Protein AF-A0A5C5AVV9-F1 (afdb_monomer_lite)

Sequence (156 aa):
MKKKYINQIHTDVSFKPKDIIGLMTDYFKMKTKLRPIKNLPIVLSDKNNESLESVTWFGHSASLLKMECGQYDPRWSAIHMLPEETVQAHMDVKGELLLPIHWGAFTLALHEWSDPIERVTKEAKRLEVKITTPQIGESITLKSTDYPSSAWWREI

Foldseek 3Di:
DPPDDDQPDDFQQDDDPVVVVVVVVLCVVCVVQLADPDDFDADADDPVPPPFDKWAAQQPDDDDPAAEQDLDDSNVCVPHPHLLSSLVVCVVVVHQEYEYHNAHPDRNHSDGRCVRVVVNVVNCVVVVNHYADDGHGDMDGPPDPDGHDDPVVVVD

Radius of gyration: 16.67 Å; chains: 1; bounding box: 33×46×53 Å

Structure (mmCIF, N/CA/C/O backbone):
data_AF-A0A5C5AVV9-F1
#
_entry.id   AF-A0A5C5AVV9-F1
#
loop_
_atom_site.group_PDB
_atom_site.id
_atom_site.type_symbol
_atom_site.label_atom_id
_atom_site.label_alt_id
_atom_site.label_comp_id
_atom_site.label_asym_id
_atom_site.label_entity_id
_atom_site.label_seq_id
_atom_site.pdbx_PDB_ins_code
_atom_site.Cartn_x
_atom_site.Cartn_y
_atom_site.Cartn_z
_atom_site.occupancy
_atom_site.B_iso_or_equiv
_atom_site.auth_seq_id
_atom_site.auth_comp_id
_atom_site.auth_asym_id
_atom_site.auth_atom_id
_atom_site.pdbx_PDB_model_num
ATOM 1 N N . MET A 1 1 ? -8.652 -30.592 1.077 1.00 36.03 1 MET A N 1
ATOM 2 C CA . MET A 1 1 ? -7.995 -29.899 -0.057 1.00 36.03 1 MET A CA 1
ATOM 3 C C . MET A 1 1 ? -7.558 -28.515 0.398 1.00 36.03 1 MET A C 1
ATOM 5 O O . MET A 1 1 ? -8.410 -27.762 0.853 1.00 36.03 1 MET A O 1
ATOM 9 N N . LYS A 1 2 ? -6.262 -28.176 0.324 1.00 37.00 2 LYS A N 1
ATOM 10 C CA . LYS A 1 2 ? -5.801 -26.795 0.547 1.00 37.00 2 LYS A CA 1
ATOM 11 C C . LYS A 1 2 ? -6.282 -25.957 -0.640 1.00 37.00 2 LYS A C 1
ATOM 13 O O . LYS A 1 2 ? -5.816 -26.175 -1.754 1.00 37.00 2 LYS A O 1
ATOM 18 N N . LYS A 1 3 ? -7.254 -25.065 -0.429 1.00 45.81 3 LYS A N 1
ATOM 19 C CA . LYS A 1 3 ? -7.644 -24.084 -1.448 1.00 45.81 3 LYS A CA 1
ATOM 20 C C . LYS A 1 3 ? -6.457 -23.133 -1.622 1.00 45.81 3 LYS A C 1
ATOM 22 O O . LYS A 1 3 ? -6.142 -22.381 -0.706 1.00 45.81 3 LYS A O 1
ATOM 27 N N . LYS A 1 4 ? -5.743 -23.243 -2.743 1.00 54.25 4 LYS A N 1
ATOM 28 C CA . LYS A 1 4 ? -4.730 -22.261 -3.141 1.00 54.25 4 LYS A CA 1
ATOM 29 C C . LYS A 1 4 ? -5.484 -20.986 -3.526 1.00 54.25 4 LYS A C 1
ATOM 31 O O . LYS A 1 4 ? -6.463 -21.084 -4.261 1.00 54.25 4 LYS A O 1
ATOM 36 N N . TYR A 1 5 ? -5.070 -19.834 -3.003 1.00 64.44 5 TYR A N 1
ATOM 37 C CA . TYR A 1 5 ? -5.578 -18.547 -3.477 1.00 64.44 5 TYR A CA 1
ATOM 38 C C . TYR A 1 5 ? -5.293 -18.426 -4.982 1.00 64.44 5 TYR A C 1
ATOM 40 O O . TYR A 1 5 ? -4.197 -18.774 -5.432 1.00 64.44 5 TYR A O 1
ATOM 48 N N . ILE A 1 6 ? -6.292 -17.998 -5.751 1.00 69.00 6 ILE A N 1
ATOM 49 C CA . ILE A 1 6 ? -6.180 -17.751 -7.189 1.00 69.00 6 ILE A CA 1
ATOM 50 C C . ILE A 1 6 ? -6.521 -16.286 -7.393 1.00 69.00 6 ILE A C 1
ATOM 52 O O . ILE A 1 6 ? -7.585 -15.842 -6.970 1.00 69.00 6 ILE A O 1
ATOM 56 N N . ASN A 1 7 ? -5.614 -15.561 -8.038 1.00 69.31 7 ASN A N 1
ATOM 57 C CA . ASN A 1 7 ? -5.838 -14.171 -8.376 1.00 69.31 7 ASN A CA 1
ATOM 58 C C . ASN A 1 7 ? -7.010 -14.044 -9.351 1.00 69.31 7 ASN A C 1
ATOM 60 O O . ASN A 1 7 ? -7.010 -14.697 -10.396 1.00 69.31 7 ASN A O 1
ATOM 64 N N . GLN A 1 8 ? -8.010 -13.240 -8.999 1.00 76.38 8 GLN A N 1
ATOM 65 C CA . GLN A 1 8 ? -9.190 -13.046 -9.844 1.00 76.38 8 GLN A CA 1
ATOM 66 C C . GLN A 1 8 ? -8.965 -11.994 -10.933 1.00 76.38 8 GLN A C 1
ATOM 68 O O . GLN A 1 8 ? -9.715 -11.951 -11.908 1.00 76.38 8 GLN A O 1
ATOM 73 N N . ILE A 1 9 ? -7.930 -11.164 -10.793 1.00 78.38 9 ILE A N 1
ATOM 74 C CA . ILE A 1 9 ? -7.546 -10.195 -11.813 1.00 78.38 9 ILE A CA 1
ATOM 75 C C . ILE A 1 9 ? -6.641 -10.903 -12.820 1.00 78.38 9 ILE A C 1
ATOM 77 O O . ILE A 1 9 ? -5.675 -11.577 -12.462 1.00 78.38 9 ILE A O 1
ATOM 81 N N . HIS A 1 10 ? -6.989 -10.788 -14.101 1.00 78.81 10 HIS A N 1
ATOM 82 C CA . HIS A 1 10 ? -6.165 -11.342 -15.163 1.00 78.81 10 HIS A CA 1
ATOM 83 C C . HIS A 1 10 ? -4.878 -10.530 -15.312 1.00 78.81 10 HIS A C 1
ATOM 85 O O . HIS A 1 10 ? -4.931 -9.349 -15.655 1.00 78.81 10 HIS A O 1
ATOM 91 N N . THR A 1 11 ? -3.743 -11.206 -15.147 1.00 74.00 11 THR A N 1
ATOM 92 C CA . THR A 1 11 ? -2.416 -10.623 -15.339 1.00 74.00 11 THR A CA 1
ATOM 93 C C . THR A 1 11 ? -1.595 -11.518 -16.261 1.00 74.00 11 THR A C 1
ATOM 95 O O . THR A 1 11 ? -1.440 -12.716 -16.015 1.00 74.00 11 THR A O 1
ATOM 98 N N . ASP A 1 12 ? -1.096 -10.948 -17.360 1.00 75.06 12 ASP A N 1
ATOM 99 C CA . ASP A 1 12 ? -0.224 -11.657 -18.301 1.00 75.06 12 ASP A CA 1
ATOM 100 C C . ASP A 1 12 ? 1.168 -11.836 -17.675 1.00 75.06 12 ASP A C 1
ATOM 102 O O . ASP A 1 12 ? 1.892 -10.868 -17.453 1.00 75.06 12 ASP A O 1
ATOM 106 N N . VAL A 1 13 ? 1.520 -13.091 -17.389 1.00 69.69 13 VAL A N 1
ATOM 107 C CA . VAL A 1 13 ? 2.793 -13.519 -16.779 1.00 69.69 13 VAL A CA 1
ATOM 108 C C . VAL A 1 13 ? 3.849 -13.927 -17.819 1.00 69.69 13 VAL A C 1
ATOM 110 O O . VAL A 1 13 ? 4.880 -14.502 -17.464 1.00 69.69 13 VAL A O 1
ATOM 113 N N . SER A 1 14 ? 3.604 -13.727 -19.119 1.00 75.38 14 SER A N 1
ATOM 114 C CA . SER A 1 14 ? 4.522 -14.203 -20.160 1.00 75.38 14 SER A CA 1
ATOM 115 C C . SER A 1 14 ? 5.795 -13.350 -20.254 1.00 75.38 14 SER A C 1
ATOM 117 O O . SER A 1 14 ? 5.743 -12.145 -20.477 1.00 75.38 14 SER A O 1
ATOM 119 N N . PHE A 1 15 ? 6.964 -13.993 -20.132 1.00 73.75 15 PHE A N 1
ATOM 120 C CA . PHE A 1 15 ? 8.272 -13.343 -20.267 1.00 73.75 15 PHE A CA 1
ATOM 121 C C . PHE A 1 15 ? 8.908 -13.673 -21.620 1.00 73.75 15 PHE A C 1
ATOM 123 O O . PHE A 1 15 ? 9.080 -14.844 -21.971 1.00 73.75 15 PHE A O 1
ATOM 130 N N . LYS A 1 16 ? 9.267 -12.650 -22.398 1.00 80.75 16 LYS A N 1
ATOM 131 C CA . LYS A 1 16 ? 9.854 -12.777 -23.739 1.00 80.75 16 LYS A CA 1
ATOM 132 C C . LYS A 1 16 ? 11.263 -12.167 -23.766 1.00 80.75 16 LYS A C 1
ATOM 134 O O . LYS A 1 16 ? 11.521 -11.175 -23.094 1.00 80.75 16 LYS A O 1
ATOM 139 N N . PRO A 1 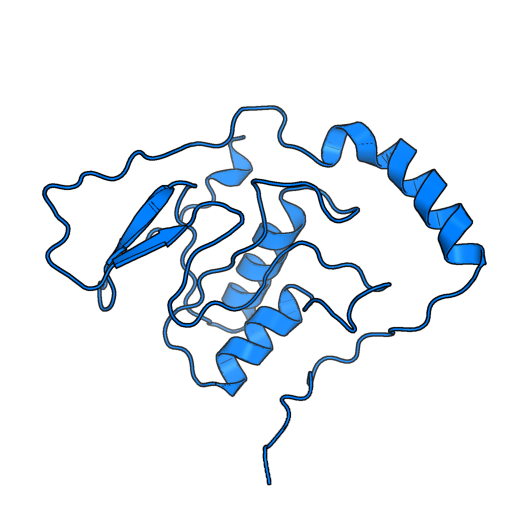17 ? 12.185 -12.661 -24.614 1.00 78.38 17 PRO A N 1
ATOM 140 C CA . PRO A 1 17 ? 13.547 -12.114 -24.709 1.00 78.38 17 PRO A CA 1
ATOM 141 C C . PRO A 1 17 ? 13.616 -10.612 -25.030 1.00 78.38 17 PRO A C 1
ATOM 143 O O . PRO A 1 17 ? 14.507 -9.913 -24.555 1.00 78.38 17 PRO A O 1
ATOM 146 N N . LYS A 1 18 ? 12.648 -10.087 -25.795 1.00 76.81 18 LYS A N 1
ATOM 147 C CA . LYS A 1 18 ? 12.518 -8.646 -26.077 1.00 76.81 18 LYS A CA 1
ATOM 148 C C . LYS A 1 18 ? 12.299 -7.802 -24.812 1.00 76.81 18 LYS A C 1
ATOM 150 O O . LYS A 1 18 ? 12.671 -6.631 -24.793 1.00 76.81 18 LYS A O 1
ATOM 155 N N . ASP A 1 19 ? 11.752 -8.399 -23.756 1.00 77.12 19 ASP A N 1
ATOM 156 C CA . ASP A 1 19 ? 11.475 -7.717 -22.495 1.00 77.12 19 ASP A CA 1
ATOM 157 C C . ASP A 1 19 ? 12.778 -7.431 -21.730 1.00 77.12 19 ASP A C 1
ATOM 159 O O . ASP A 1 19 ? 12.829 -6.465 -20.978 1.00 77.12 19 ASP A O 1
ATOM 163 N N . ILE A 1 20 ? 13.865 -8.176 -21.993 1.00 79.75 20 ILE A N 1
ATOM 164 C CA . ILE A 1 20 ? 15.214 -7.911 -21.450 1.00 79.75 20 ILE A CA 1
ATOM 165 C C . ILE A 1 20 ? 15.783 -6.595 -22.001 1.00 79.75 20 ILE A C 1
ATOM 167 O O . ILE A 1 20 ? 16.355 -5.791 -21.265 1.00 79.75 20 ILE A O 1
ATOM 171 N N . ILE A 1 21 ? 15.609 -6.349 -23.300 1.00 80.25 21 ILE A N 1
ATOM 172 C CA . ILE A 1 21 ? 16.059 -5.107 -23.947 1.00 80.25 21 ILE A CA 1
ATOM 173 C C . ILE A 1 21 ? 15.201 -3.925 -23.471 1.00 80.25 21 ILE A C 1
ATOM 175 O O . ILE A 1 21 ? 15.722 -2.836 -23.210 1.00 80.25 21 ILE A O 1
ATOM 179 N N . GLY A 1 22 ? 13.894 -4.155 -23.296 1.00 79.62 22 GLY A N 1
ATOM 180 C CA . GLY A 1 22 ? 12.981 -3.196 -22.673 1.00 79.62 22 GLY A CA 1
ATOM 181 C C . GLY A 1 22 ? 13.417 -2.824 -21.253 1.00 79.62 22 GLY A C 1
ATOM 182 O O . GLY A 1 22 ? 13.619 -1.648 -20.976 1.00 79.62 22 GLY A O 1
ATOM 183 N N . LEU A 1 23 ? 13.690 -3.821 -20.400 1.00 79.94 23 LEU A N 1
ATOM 184 C CA . LEU A 1 23 ? 14.161 -3.655 -19.016 1.00 79.94 23 LEU A CA 1
ATOM 185 C C . LEU A 1 23 ? 15.379 -2.731 -18.907 1.00 79.94 23 LEU A C 1
ATOM 187 O O . LEU A 1 23 ? 15.389 -1.806 -18.096 1.00 79.94 23 LEU A O 1
ATOM 191 N N . MET A 1 24 ? 16.398 -2.970 -19.736 1.00 81.69 24 MET A N 1
ATOM 192 C CA . MET A 1 24 ? 17.606 -2.139 -19.767 1.00 81.69 24 MET A CA 1
ATOM 193 C C . MET A 1 24 ? 17.269 -0.687 -20.115 1.00 81.69 24 MET A C 1
ATOM 195 O O . MET A 1 24 ? 17.745 0.244 -19.468 1.00 81.69 24 MET A O 1
ATOM 199 N N . THR A 1 25 ? 16.419 -0.495 -21.122 1.00 82.19 25 THR A N 1
ATOM 200 C CA . THR A 1 25 ? 16.005 0.833 -21.585 1.00 82.19 25 THR A CA 1
ATOM 201 C C . THR A 1 25 ? 15.203 1.577 -20.513 1.00 82.19 25 THR A C 1
ATOM 203 O O . THR A 1 25 ? 15.452 2.758 -20.260 1.00 82.19 25 THR A O 1
ATOM 206 N N . ASP A 1 26 ? 14.268 0.891 -19.857 1.00 81.44 26 ASP A N 1
ATOM 207 C CA . ASP A 1 26 ? 13.413 1.458 -18.812 1.00 81.44 26 ASP A CA 1
ATOM 208 C C . ASP A 1 26 ? 14.221 1.824 -17.565 1.00 81.44 26 ASP A C 1
ATOM 210 O O . ASP A 1 26 ? 14.033 2.905 -17.009 1.00 81.44 26 ASP A O 1
ATOM 214 N N . TYR A 1 27 ? 15.202 1.000 -17.183 1.00 82.44 27 TYR A N 1
ATOM 215 C CA . TYR A 1 27 ? 16.111 1.308 -16.078 1.00 82.44 27 TYR A CA 1
ATOM 216 C C . TYR A 1 27 ? 16.815 2.661 -16.264 1.00 82.44 27 TYR A C 1
ATOM 218 O O . TYR A 1 27 ? 16.812 3.492 -15.353 1.00 82.44 27 TYR A O 1
ATOM 226 N N . PHE A 1 28 ? 17.374 2.929 -17.450 1.00 84.31 28 PHE A N 1
ATOM 227 C CA . PHE A 1 28 ? 18.040 4.209 -17.713 1.00 84.31 28 PHE A CA 1
ATOM 228 C C . PHE A 1 28 ? 17.071 5.395 -17.705 1.00 84.31 28 PHE A C 1
ATOM 230 O O . PHE A 1 28 ? 17.444 6.473 -17.241 1.00 84.31 28 PHE A O 1
ATOM 237 N N . LYS A 1 29 ? 15.826 5.202 -18.157 1.00 84.06 29 LYS A N 1
ATOM 238 C CA . LYS A 1 29 ? 14.780 6.237 -18.110 1.00 84.06 29 LYS A CA 1
ATOM 239 C C . LYS A 1 29 ? 14.295 6.525 -16.690 1.00 84.06 29 LYS A C 1
ATOM 241 O O . LYS A 1 29 ? 13.949 7.663 -16.386 1.00 84.06 29 LYS A O 1
ATOM 246 N N . MET A 1 30 ? 14.251 5.508 -15.833 1.00 81.00 30 MET A N 1
ATOM 247 C CA . MET A 1 30 ? 13.628 5.586 -14.510 1.00 81.00 30 MET A CA 1
ATOM 248 C C . MET A 1 30 ? 14.613 5.814 -13.371 1.00 81.00 30 MET A C 1
ATOM 250 O O . MET A 1 30 ? 14.178 6.094 -12.261 1.00 81.00 30 MET A O 1
ATOM 254 N N . LYS A 1 31 ? 15.926 5.733 -13.611 1.00 79.88 31 LYS A N 1
ATOM 255 C CA . LYS A 1 31 ? 16.967 5.757 -12.570 1.00 79.88 31 LYS A CA 1
ATOM 256 C C . LYS A 1 31 ? 16.778 6.836 -11.491 1.00 79.88 31 LYS A C 1
ATOM 258 O O . LYS A 1 31 ? 17.042 6.569 -10.323 1.00 79.88 31 LYS A O 1
ATOM 263 N N . THR A 1 32 ? 16.329 8.034 -11.861 1.00 78.69 32 THR A N 1
ATOM 264 C CA . THR A 1 32 ? 16.121 9.169 -10.938 1.00 78.69 32 THR A CA 1
ATOM 265 C C . THR A 1 32 ? 14.801 9.126 -10.168 1.00 78.69 32 THR A C 1
ATOM 267 O O . THR A 1 32 ? 14.619 9.890 -9.230 1.00 78.69 32 THR A O 1
ATOM 270 N N . LYS A 1 33 ? 13.890 8.244 -10.565 1.00 83.81 33 LYS A N 1
ATOM 271 C CA . LYS A 1 33 ? 12.500 8.163 -10.115 1.00 83.81 33 LYS A CA 1
ATOM 272 C C . LYS A 1 33 ? 12.186 6.920 -9.273 1.00 83.81 33 LYS A C 1
ATOM 274 O O . LYS A 1 33 ? 11.161 6.817 -8.604 1.00 83.81 33 LYS A O 1
ATOM 279 N N . LEU A 1 34 ? 13.128 5.981 -9.261 1.00 83.00 34 LEU A N 1
ATOM 280 C CA . LEU A 1 34 ? 13.103 4.755 -8.465 1.00 83.00 34 LEU A CA 1
ATOM 281 C C . LEU A 1 34 ? 13.178 4.992 -6.946 1.00 83.00 34 LEU A C 1
ATOM 283 O O . LEU A 1 34 ? 12.987 4.052 -6.172 1.00 83.00 34 LEU A O 1
ATOM 287 N N . ARG A 1 35 ? 13.518 6.214 -6.517 1.00 83.06 35 ARG A N 1
ATOM 288 C CA . ARG A 1 35 ? 13.681 6.616 -5.116 1.00 83.06 35 ARG A CA 1
ATOM 289 C C . ARG A 1 35 ? 13.142 8.033 -4.905 1.00 83.06 35 ARG A C 1
ATOM 291 O O . ARG A 1 35 ? 13.194 8.827 -5.845 1.00 83.06 35 ARG A O 1
ATOM 298 N N . PRO A 1 36 ? 12.662 8.359 -3.697 1.00 81.31 36 PRO A N 1
ATOM 299 C CA . PRO A 1 36 ? 12.253 9.717 -3.361 1.00 81.31 36 PRO A CA 1
ATOM 300 C C . PRO A 1 36 ? 13.433 10.698 -3.417 1.00 81.31 36 PRO A C 1
ATOM 302 O O . PRO A 1 36 ? 14.578 10.324 -3.157 1.00 81.31 36 PRO A O 1
ATOM 305 N N . ILE A 1 37 ? 13.142 11.960 -3.753 1.00 83.25 37 ILE A N 1
ATOM 306 C CA . ILE A 1 37 ? 14.139 13.045 -3.786 1.00 83.25 37 ILE A CA 1
ATOM 307 C C . ILE A 1 37 ? 14.464 13.511 -2.360 1.00 83.25 37 ILE A C 1
ATOM 309 O O . ILE A 1 37 ? 15.621 13.792 -2.048 1.00 83.25 37 ILE A O 1
ATOM 313 N N . LYS A 1 38 ? 13.449 13.581 -1.491 1.00 82.88 38 LYS A N 1
ATOM 314 C CA . LYS A 1 38 ? 13.603 13.858 -0.058 1.00 82.88 38 LYS A CA 1
ATOM 315 C C . LYS A 1 38 ? 13.645 12.561 0.752 1.00 82.88 38 LYS A C 1
ATOM 317 O O . LYS A 1 38 ? 13.233 11.501 0.291 1.00 82.88 38 LYS A O 1
ATOM 322 N N . ASN A 1 39 ? 14.140 12.648 1.984 1.00 81.12 39 ASN A N 1
ATOM 323 C CA . ASN A 1 39 ? 14.135 11.509 2.898 1.00 81.12 39 ASN A CA 1
ATOM 324 C C . ASN A 1 39 ? 12.704 11.120 3.273 1.00 81.12 39 ASN A C 1
ATOM 326 O O . ASN A 1 39 ? 11.872 11.989 3.530 1.00 81.12 39 ASN A O 1
ATOM 330 N N . LEU A 1 40 ? 12.450 9.814 3.356 1.00 80.50 40 LEU A N 1
ATOM 331 C CA . LEU A 1 40 ? 11.189 9.294 3.875 1.00 80.50 40 LEU A CA 1
ATOM 332 C C . LEU A 1 40 ? 11.050 9.675 5.356 1.00 80.50 40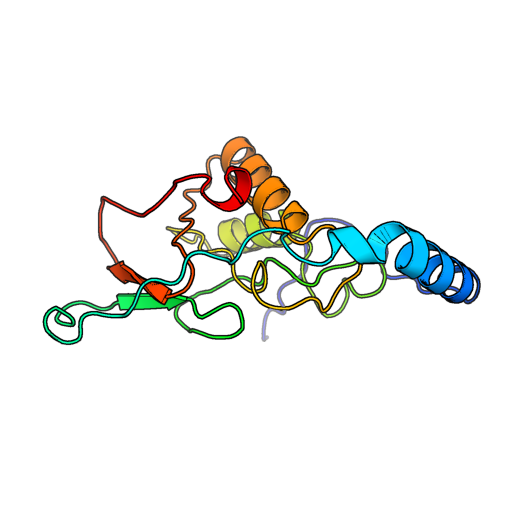 LEU A C 1
ATOM 334 O O . LEU A 1 40 ? 12.044 9.619 6.087 1.00 80.50 40 LEU A O 1
ATOM 338 N N . PRO A 1 41 ? 9.846 10.044 5.813 1.00 79.12 41 PRO A N 1
ATOM 339 C CA . PRO A 1 41 ? 9.628 10.357 7.209 1.00 79.12 41 PRO A CA 1
ATOM 340 C C . PRO A 1 41 ? 9.684 9.054 8.015 1.00 79.12 41 PRO A C 1
ATOM 342 O O . PRO A 1 41 ? 9.016 8.073 7.676 1.00 79.12 41 PRO A O 1
ATOM 345 N N . ILE A 1 42 ? 10.532 9.038 9.046 1.00 74.94 42 ILE A N 1
ATOM 346 C CA . ILE A 1 42 ? 10.716 7.896 9.943 1.00 74.94 42 ILE A CA 1
ATOM 347 C C . ILE A 1 42 ? 10.222 8.294 11.330 1.00 74.94 42 ILE A C 1
ATOM 349 O O . ILE A 1 42 ? 10.763 9.218 11.940 1.00 74.94 42 ILE A O 1
ATOM 353 N N . VAL A 1 43 ? 9.226 7.575 11.835 1.00 75.00 43 VAL A N 1
ATOM 354 C CA . VAL A 1 43 ? 8.729 7.704 13.205 1.00 75.00 43 VAL A CA 1
ATOM 355 C C . VAL A 1 43 ? 9.449 6.678 14.082 1.00 75.00 43 VAL A C 1
ATOM 357 O O . VAL A 1 43 ? 9.557 5.504 13.732 1.00 75.00 43 VAL A O 1
ATOM 360 N N . LEU A 1 44 ? 9.993 7.122 15.217 1.00 66.88 44 LEU A N 1
ATOM 361 C CA . LEU A 1 44 ? 10.618 6.236 16.200 1.00 66.88 44 LEU A CA 1
ATOM 362 C C . LEU A 1 44 ? 9.545 5.701 17.154 1.00 66.88 44 LEU A C 1
ATOM 364 O O . LEU A 1 44 ? 8.763 6.481 17.692 1.00 66.88 44 LEU A O 1
ATOM 368 N N . SER A 1 45 ? 9.520 4.383 17.374 1.00 54.56 45 SER A N 1
ATOM 369 C CA . SER A 1 45 ? 8.542 3.755 18.273 1.00 54.56 45 SER A CA 1
ATOM 370 C C . SER A 1 45 ? 8.760 4.190 19.728 1.00 54.56 45 SER A C 1
ATOM 372 O O . SER A 1 45 ? 9.866 4.048 20.261 1.00 54.56 45 SER A O 1
ATOM 374 N N . ASP A 1 46 ? 7.703 4.684 20.378 1.00 55.78 46 ASP A N 1
ATOM 375 C CA . ASP A 1 46 ? 7.682 4.942 21.819 1.00 55.78 46 ASP A CA 1
ATOM 376 C C . ASP A 1 46 ? 7.333 3.651 22.572 1.00 55.78 46 ASP A C 1
ATOM 378 O O . ASP A 1 46 ? 6.186 3.200 22.599 1.00 55.78 46 ASP A O 1
ATOM 382 N N . LYS A 1 47 ? 8.347 3.057 23.206 1.00 52.94 47 LYS A N 1
ATOM 383 C CA . LYS A 1 47 ? 8.233 1.788 23.941 1.00 52.94 47 LYS A CA 1
ATOM 384 C C . LYS A 1 47 ? 7.322 1.861 25.171 1.00 52.94 47 LYS A C 1
ATOM 386 O O . LYS A 1 47 ? 6.990 0.821 25.730 1.00 52.94 47 LYS A O 1
ATOM 391 N N . ASN A 1 48 ? 6.928 3.055 25.620 1.00 51.03 48 ASN A N 1
ATOM 392 C CA . ASN A 1 48 ? 6.147 3.218 26.848 1.00 51.03 48 ASN A CA 1
ATOM 393 C C . ASN A 1 48 ? 4.631 3.055 26.649 1.00 51.03 48 ASN A C 1
ATOM 395 O O . ASN A 1 48 ? 3.893 3.088 27.631 1.00 51.03 48 ASN A O 1
ATOM 399 N N . ASN A 1 49 ? 4.160 2.872 25.409 1.00 47.28 49 ASN A N 1
ATOM 400 C CA . ASN A 1 49 ? 2.731 2.824 25.072 1.00 47.28 49 ASN A CA 1
ATOM 401 C C . ASN A 1 49 ? 2.302 1.516 24.365 1.00 47.28 49 ASN A C 1
ATOM 403 O O . ASN A 1 49 ? 1.246 1.444 23.739 1.00 47.28 49 ASN A O 1
ATOM 407 N N . GLU A 1 50 ? 3.107 0.454 24.463 1.00 49.81 50 GLU A N 1
ATOM 408 C CA . GLU A 1 50 ? 2.822 -0.868 23.879 1.00 49.81 50 GLU A CA 1
ATOM 409 C C . GLU A 1 50 ? 1.937 -1.721 24.811 1.00 49.81 50 GLU A C 1
ATOM 411 O O . GLU A 1 50 ? 2.355 -2.761 25.313 1.00 49.81 50 GLU A O 1
ATOM 416 N N . SER A 1 51 ? 0.704 -1.280 25.087 1.00 45.97 51 SER A N 1
ATOM 417 C CA . SER A 1 51 ? -0.271 -2.082 25.865 1.00 45.97 51 SER A CA 1
ATOM 418 C C . SER A 1 51 ? -1.416 -2.671 25.035 1.00 45.97 51 SER A C 1
ATOM 420 O O . SER A 1 51 ? -2.317 -3.305 25.578 1.00 45.97 51 SER A O 1
ATOM 422 N N . LEU A 1 52 ? -1.383 -2.516 23.713 1.00 50.09 52 LEU A N 1
ATOM 423 C CA . LEU A 1 52 ? -2.413 -3.015 22.806 1.00 50.09 52 LEU A CA 1
ATOM 424 C C . LEU A 1 52 ? -1.738 -3.636 21.586 1.00 50.09 52 LEU A C 1
ATOM 426 O O . LEU A 1 52 ? -0.679 -3.172 21.173 1.00 50.09 52 LEU A O 1
ATOM 430 N N . GLU A 1 53 ? -2.332 -4.694 21.034 1.00 59.91 53 GLU A N 1
ATOM 431 C CA . GLU A 1 53 ? -1.832 -5.392 19.847 1.00 59.91 53 GLU A CA 1
ATOM 432 C C . GLU A 1 53 ? -1.543 -4.361 18.734 1.00 59.91 53 GLU A C 1
ATOM 434 O O . GLU A 1 53 ? -2.465 -3.781 18.159 1.00 59.91 53 GLU A O 1
ATOM 439 N N . SER A 1 54 ? -0.266 -4.062 18.484 1.00 56.00 54 SER A N 1
ATOM 440 C CA . SER A 1 54 ? 0.165 -2.978 17.600 1.00 56.00 54 SER A CA 1
ATOM 441 C C . SER A 1 54 ? 0.999 -3.514 16.443 1.00 56.00 54 SER A C 1
ATOM 443 O O . SER A 1 54 ? 1.641 -4.564 16.524 1.00 56.00 54 SER A O 1
ATOM 445 N N . VAL A 1 55 ? 0.951 -2.808 15.318 1.00 66.19 55 VAL A N 1
ATOM 446 C CA . VAL A 1 55 ? 1.648 -3.190 14.093 1.00 66.19 55 VAL A CA 1
ATOM 447 C C . VAL A 1 55 ? 2.467 -2.005 13.603 1.00 66.19 55 VAL A C 1
ATOM 449 O O . VAL A 1 55 ? 1.914 -0.995 13.181 1.00 66.19 55 VAL A O 1
ATOM 452 N N . THR A 1 56 ? 3.790 -2.143 13.602 1.00 56.12 56 THR A N 1
ATOM 453 C CA . THR A 1 56 ? 4.715 -1.150 13.028 1.00 56.12 56 THR A CA 1
ATOM 454 C C . THR A 1 56 ? 5.130 -1.580 11.628 1.00 56.12 56 THR A C 1
ATOM 456 O O . THR A 1 56 ? 5.290 -2.772 11.377 1.00 56.12 56 THR A O 1
ATOM 459 N N . TRP A 1 57 ? 5.306 -0.652 10.690 1.00 62.84 57 TRP A N 1
ATOM 460 C CA . TRP A 1 57 ? 5.787 -0.955 9.338 1.00 62.84 57 TRP A CA 1
ATOM 461 C C . TRP A 1 57 ? 7.201 -0.409 9.117 1.00 62.84 57 TRP A C 1
ATOM 463 O O . TRP A 1 57 ? 7.429 0.790 9.219 1.00 62.84 57 TRP A O 1
ATOM 473 N N . PHE A 1 58 ? 8.151 -1.282 8.765 1.00 55.56 58 PHE A N 1
ATOM 474 C CA . PHE A 1 58 ? 9.556 -0.910 8.519 1.00 55.56 58 PHE A CA 1
ATOM 475 C C . PHE A 1 58 ? 9.929 -0.876 7.028 1.00 55.56 58 PHE A C 1
ATOM 477 O O . PHE A 1 58 ? 11.091 -1.045 6.661 1.00 55.56 58 PHE A O 1
ATOM 484 N N . GLY A 1 59 ? 8.952 -0.749 6.127 1.00 55.47 59 GLY A N 1
ATOM 485 C CA . GLY A 1 59 ? 9.191 -0.860 4.686 1.00 55.47 59 GLY A CA 1
ATOM 486 C C . GLY A 1 59 ? 9.278 -2.314 4.212 1.00 55.47 59 GLY A C 1
ATOM 487 O O . GLY A 1 59 ? 8.427 -2.741 3.431 1.00 55.47 59 GLY A O 1
ATOM 488 N N . HIS A 1 60 ? 10.261 -3.076 4.717 1.00 50.00 60 HIS A N 1
ATOM 489 C CA . HIS A 1 60 ? 10.567 -4.445 4.260 1.00 50.00 60 HIS A CA 1
ATOM 490 C C . HIS A 1 60 ? 9.988 -5.581 5.119 1.00 50.00 60 HIS A C 1
ATOM 492 O O . HIS A 1 60 ? 9.993 -6.723 4.676 1.00 50.00 60 HIS A O 1
ATOM 498 N N . SER A 1 61 ? 9.531 -5.295 6.342 1.00 36.66 61 SER A N 1
ATOM 499 C CA . SER A 1 61 ? 8.994 -6.309 7.255 1.00 36.66 61 SER A CA 1
ATOM 500 C C . SER A 1 61 ? 8.003 -5.705 8.238 1.00 36.66 61 SER A C 1
ATOM 502 O O . SER A 1 61 ? 8.228 -4.617 8.766 1.00 36.66 61 SER A O 1
ATOM 504 N N . ALA A 1 62 ? 6.926 -6.446 8.496 1.00 43.41 62 ALA A N 1
ATOM 505 C CA . ALA A 1 62 ? 6.278 -6.636 9.799 1.00 43.41 62 ALA A CA 1
ATOM 506 C C . ALA A 1 62 ? 5.030 -7.521 9.607 1.00 43.41 62 ALA A C 1
ATOM 508 O O . ALA A 1 62 ? 4.580 -7.661 8.476 1.00 43.41 62 ALA A O 1
ATOM 509 N N . SER A 1 63 ? 4.428 -8.073 10.669 1.00 32.12 63 SER A N 1
ATOM 510 C CA . SER A 1 63 ? 3.340 -9.071 10.566 1.00 32.12 63 SER A CA 1
ATOM 511 C C . SER A 1 63 ? 2.130 -8.756 11.458 1.00 32.12 63 SER A C 1
ATOM 513 O O . SER A 1 63 ? 2.286 -8.671 12.668 1.00 32.12 63 SER A O 1
ATOM 515 N N . LEU A 1 64 ? 0.954 -8.589 10.837 1.00 38.38 64 LEU A N 1
ATOM 516 C CA . LEU A 1 64 ? -0.349 -9.155 11.229 1.00 38.38 64 LEU A CA 1
ATOM 517 C C . LEU A 1 64 ? -1.303 -8.913 10.035 1.00 38.38 64 LEU A C 1
ATOM 519 O O . LEU A 1 64 ? -1.541 -7.762 9.691 1.00 38.38 64 LEU A O 1
ATOM 523 N N . LEU A 1 65 ? -1.720 -9.985 9.339 1.00 43.06 65 LEU A N 1
ATOM 524 C CA . LEU A 1 65 ? -2.544 -10.007 8.105 1.00 43.06 65 LEU A CA 1
ATOM 525 C C . LEU A 1 65 ? -2.240 -8.870 7.098 1.00 43.06 65 LEU A C 1
ATOM 527 O O . LEU A 1 65 ? -3.035 -7.962 6.873 1.00 43.06 65 LEU A O 1
ATOM 531 N N . LYS A 1 66 ? -1.048 -8.926 6.492 1.00 52.84 66 LYS A N 1
ATOM 532 C CA . LYS A 1 66 ? -0.557 -7.929 5.530 1.00 52.84 66 LYS A CA 1
ATOM 533 C C . LYS A 1 66 ? -0.531 -8.491 4.122 1.00 52.84 66 LYS A C 1
ATOM 535 O O . LYS A 1 66 ? -0.003 -9.578 3.903 1.00 52.84 66 LYS A O 1
ATOM 540 N N . MET A 1 67 ? -1.076 -7.723 3.189 1.00 58.62 67 MET A N 1
ATOM 541 C CA . MET A 1 67 ? -1.099 -8.057 1.772 1.00 58.62 67 MET A CA 1
ATOM 542 C C . MET A 1 67 ? 0.031 -7.288 1.081 1.00 58.62 67 MET A C 1
ATOM 544 O O . MET A 1 67 ? 0.174 -6.080 1.285 1.00 58.62 67 MET A O 1
ATOM 548 N N . GLU A 1 68 ? 0.867 -7.987 0.311 1.00 59.06 68 GLU A N 1
ATOM 549 C CA . GLU A 1 68 ? 1.961 -7.358 -0.441 1.00 59.06 68 GLU A CA 1
ATOM 550 C C . GLU A 1 68 ? 1.402 -6.313 -1.407 1.00 59.06 68 GLU A C 1
ATOM 552 O O . GLU A 1 68 ? 0.447 -6.608 -2.118 1.00 59.06 68 GLU A O 1
ATOM 557 N N . CYS A 1 69 ? 1.967 -5.102 -1.424 1.00 62.28 69 CYS A N 1
ATOM 558 C CA . CYS A 1 69 ? 1.437 -3.978 -2.200 1.00 62.28 69 CYS A CA 1
ATOM 559 C C . CYS A 1 69 ? 2.532 -3.165 -2.910 1.00 62.28 69 CYS A C 1
ATOM 561 O O . CYS A 1 69 ? 2.334 -2.009 -3.270 1.00 62.28 69 CYS A O 1
ATOM 563 N N . GLY A 1 70 ? 3.715 -3.736 -3.095 1.00 66.88 70 GLY A N 1
ATOM 564 C CA . GLY A 1 7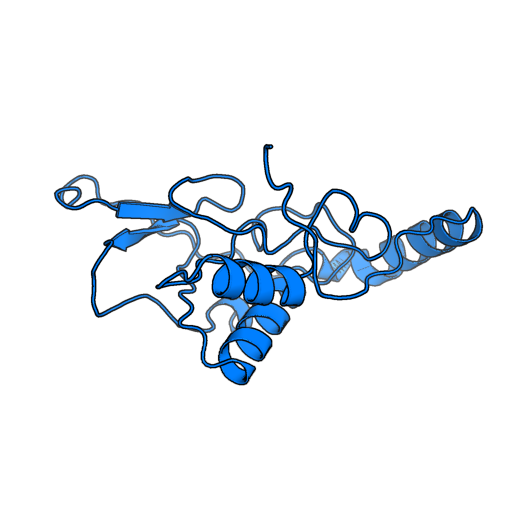0 ? 4.825 -3.080 -3.771 1.00 66.88 70 GLY A CA 1
ATOM 565 C C . GLY A 1 70 ? 5.829 -4.107 -4.268 1.00 66.88 70 GLY A C 1
ATOM 566 O O . GLY A 1 70 ? 5.733 -5.280 -3.915 1.00 66.88 70 GLY A O 1
ATOM 567 N N . GLN A 1 71 ? 6.773 -3.660 -5.101 1.00 68.88 71 GLN A N 1
ATOM 568 C CA . GLN A 1 71 ? 7.720 -4.525 -5.821 1.00 68.88 71 GLN A CA 1
ATOM 569 C C . GLN A 1 71 ? 7.055 -5.419 -6.875 1.00 68.88 71 GLN A C 1
ATOM 571 O O . GLN A 1 71 ? 7.501 -6.530 -7.153 1.00 68.88 71 GLN A O 1
ATOM 576 N N . TYR A 1 72 ? 5.989 -4.928 -7.496 1.00 70.25 72 TYR A N 1
ATOM 577 C CA . TYR A 1 72 ? 5.304 -5.637 -8.565 1.00 70.25 72 TYR A CA 1
ATOM 578 C C . TYR A 1 72 ? 5.818 -5.206 -9.933 1.00 70.25 72 TYR A C 1
ATOM 580 O O . TYR A 1 72 ? 6.299 -4.093 -10.134 1.00 70.25 72 TYR A O 1
ATOM 588 N N . ASP A 1 73 ? 5.655 -6.089 -10.901 1.00 70.62 73 ASP A N 1
ATOM 589 C CA . ASP A 1 73 ? 5.831 -5.804 -12.313 1.00 70.62 73 ASP A CA 1
ATOM 590 C C . ASP A 1 73 ? 5.034 -6.853 -13.082 1.00 70.62 73 ASP A C 1
ATOM 592 O O . ASP A 1 73 ? 5.016 -8.014 -12.650 1.00 70.62 73 ASP A O 1
ATOM 596 N N . PRO A 1 74 ? 4.397 -6.502 -14.214 1.00 69.19 74 PRO A N 1
ATOM 597 C CA . PRO A 1 74 ? 3.717 -7.491 -15.047 1.00 69.19 74 PRO A CA 1
ATOM 598 C C . PRO A 1 74 ? 4.576 -8.741 -15.306 1.00 69.19 74 PRO A C 1
ATOM 600 O O . PRO A 1 74 ? 4.071 -9.861 -15.244 1.00 69.19 74 PRO A O 1
ATOM 603 N N . ARG A 1 75 ? 5.896 -8.561 -15.467 1.00 69.81 75 ARG A N 1
ATOM 604 C CA . ARG A 1 75 ? 6.879 -9.614 -15.765 1.00 69.81 75 ARG A CA 1
ATOM 605 C C . ARG A 1 75 ? 7.121 -10.616 -14.630 1.00 69.81 75 ARG A C 1
ATOM 607 O O . ARG A 1 75 ? 7.635 -11.696 -14.905 1.00 69.81 75 ARG A O 1
ATOM 614 N N . TRP A 1 76 ? 6.785 -10.297 -13.379 1.00 66.12 76 TRP A N 1
ATOM 615 C CA . TRP A 1 76 ? 6.939 -11.208 -12.228 1.00 66.12 76 TRP A CA 1
ATOM 616 C C . TRP A 1 76 ? 5.698 -11.269 -11.330 1.00 66.12 76 TRP A C 1
ATOM 618 O O . TRP A 1 76 ? 5.770 -11.639 -10.157 1.00 66.12 76 TRP A O 1
ATOM 628 N N . SER A 1 77 ? 4.531 -11.004 -11.910 1.00 62.06 77 SER A N 1
ATOM 629 C CA . SER A 1 77 ? 3.219 -11.152 -11.264 1.00 62.06 77 SER A CA 1
ATOM 630 C C . SER A 1 77 ? 2.941 -12.566 -10.717 1.00 62.06 77 SER A C 1
ATOM 632 O O . SER A 1 77 ? 2.101 -12.757 -9.844 1.00 62.06 77 SER A O 1
ATOM 634 N N . ALA A 1 78 ? 3.694 -13.579 -11.163 1.00 57.66 78 ALA A N 1
ATOM 635 C CA . ALA A 1 78 ? 3.627 -14.937 -10.620 1.00 57.66 78 ALA A CA 1
ATOM 636 C C . ALA A 1 78 ? 4.142 -15.065 -9.170 1.00 57.66 78 ALA A C 1
ATOM 638 O O . ALA A 1 78 ? 3.837 -16.061 -8.510 1.00 57.66 78 ALA A O 1
ATOM 639 N N . ILE A 1 79 ? 4.937 -14.102 -8.691 1.00 67.31 79 ILE A N 1
ATOM 640 C CA . ILE A 1 79 ? 5.535 -14.112 -7.345 1.00 67.31 79 ILE A CA 1
ATOM 641 C C . ILE A 1 79 ? 5.196 -12.869 -6.510 1.00 67.31 79 ILE A C 1
ATOM 643 O O . ILE A 1 79 ? 5.421 -12.902 -5.306 1.00 67.31 79 ILE A O 1
ATOM 647 N N . HIS A 1 80 ? 4.621 -11.824 -7.117 1.00 74.81 80 HIS A N 1
ATOM 648 C CA . HIS A 1 80 ? 4.173 -10.607 -6.435 1.00 74.81 80 HIS A CA 1
ATOM 649 C C . HIS A 1 80 ? 2.811 -10.152 -6.958 1.00 74.81 80 HIS A C 1
ATOM 651 O O . HIS A 1 80 ? 2.574 -10.177 -8.163 1.00 74.81 80 HIS A O 1
ATOM 657 N N . MET A 1 81 ? 1.939 -9.690 -6.060 1.00 74.31 81 MET A N 1
ATOM 658 C CA . MET A 1 81 ? 0.647 -9.105 -6.437 1.00 74.31 81 MET A CA 1
ATOM 659 C C . MET A 1 81 ? 0.820 -7.676 -6.968 1.00 74.31 81 MET A C 1
ATOM 661 O O . MET A 1 81 ? 1.563 -6.882 -6.391 1.00 74.31 81 MET A O 1
ATOM 665 N N . LEU A 1 82 ? 0.098 -7.331 -8.037 1.00 83.81 82 LEU A N 1
ATOM 666 C CA . LEU A 1 82 ? -0.158 -5.944 -8.432 1.00 83.81 82 LEU A CA 1
ATOM 667 C C . LEU A 1 82 ? -0.983 -5.226 -7.339 1.00 83.81 82 LEU A C 1
ATOM 669 O O . LEU A 1 82 ? -1.741 -5.883 -6.626 1.00 83.81 82 LEU A O 1
ATOM 673 N N . PRO A 1 83 ? -0.932 -3.885 -7.228 1.00 83.19 83 PRO A N 1
ATOM 674 C CA . PRO A 1 83 ? -1.664 -3.145 -6.194 1.00 83.19 83 PRO A CA 1
ATOM 675 C C . PRO A 1 83 ? -3.170 -3.402 -6.200 1.00 83.19 83 PRO A C 1
ATOM 677 O O . PRO A 1 83 ? -3.797 -3.489 -5.149 1.00 83.19 83 PRO A O 1
ATOM 680 N N . GLU A 1 84 ? -3.768 -3.539 -7.381 1.00 88.31 84 GLU A N 1
ATOM 681 C CA . GLU A 1 84 ? -5.194 -3.825 -7.520 1.00 88.31 84 GLU A CA 1
ATOM 682 C C . GLU A 1 84 ? -5.526 -5.247 -7.044 1.00 88.31 84 GLU A C 1
ATOM 684 O O . GLU A 1 84 ? -6.552 -5.481 -6.404 1.00 88.31 84 GLU A O 1
ATOM 689 N N . GLU A 1 85 ? -4.615 -6.192 -7.280 1.00 82.56 85 GLU A N 1
ATOM 690 C CA . GLU A 1 85 ? -4.734 -7.577 -6.824 1.00 82.56 85 GLU A CA 1
ATOM 691 C C . GLU A 1 85 ? -4.656 -7.660 -5.298 1.00 82.56 85 GLU A C 1
ATOM 693 O O . GLU A 1 85 ? -5.379 -8.445 -4.691 1.00 82.56 85 GLU A O 1
AT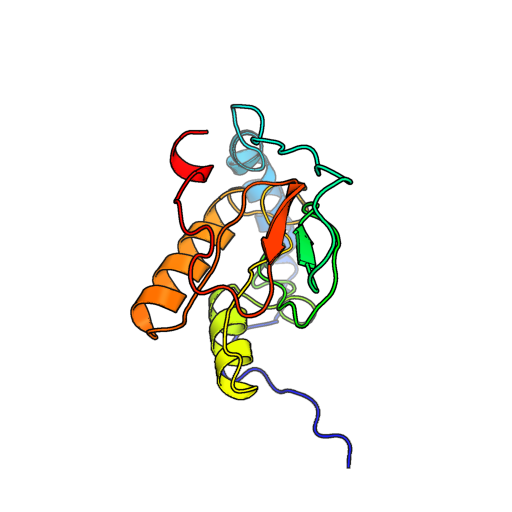OM 698 N N . THR A 1 86 ? -3.850 -6.804 -4.664 1.00 82.38 86 THR A N 1
ATOM 699 C CA . THR A 1 86 ? -3.791 -6.645 -3.206 1.00 82.38 86 THR A CA 1
ATOM 700 C C . THR A 1 86 ? -5.148 -6.247 -2.621 1.00 82.38 86 THR A C 1
ATOM 702 O O . THR A 1 86 ? -5.575 -6.820 -1.614 1.00 82.38 86 THR A O 1
ATOM 705 N N . VAL A 1 87 ? -5.842 -5.284 -3.245 1.00 78.88 87 VAL A N 1
ATOM 706 C CA . VAL A 1 87 ? -7.175 -4.839 -2.802 1.00 78.88 87 VAL A CA 1
ATOM 707 C C . VAL A 1 87 ? -8.198 -5.960 -2.989 1.00 78.88 87 VAL A C 1
ATOM 709 O O . VAL A 1 87 ? -8.957 -6.252 -2.064 1.00 78.88 87 VAL A O 1
ATOM 712 N N . GLN A 1 88 ? -8.171 -6.649 -4.134 1.00 78.88 88 GLN A N 1
ATOM 713 C CA . GLN A 1 88 ? -9.057 -7.789 -4.379 1.00 78.88 88 GLN A CA 1
ATOM 714 C C . GLN A 1 88 ? -8.828 -8.913 -3.363 1.00 78.88 88 GLN A C 1
ATOM 716 O O . GLN A 1 88 ? -9.773 -9.443 -2.783 1.00 78.88 88 GLN A O 1
ATOM 721 N N . ALA A 1 89 ? -7.570 -9.243 -3.089 1.00 73.75 89 ALA A N 1
ATOM 722 C CA . ALA A 1 89 ? -7.213 -10.290 -2.150 1.00 73.75 89 ALA A CA 1
ATOM 723 C C . ALA A 1 89 ? -7.661 -9.951 -0.715 1.00 73.75 89 ALA A C 1
ATOM 725 O O . ALA A 1 89 ? -8.098 -10.836 0.019 1.00 73.75 89 ALA A O 1
ATOM 726 N N . HIS A 1 90 ? -7.605 -8.673 -0.322 1.00 74.69 90 HIS A N 1
ATOM 727 C CA . HIS A 1 90 ? -8.146 -8.189 0.951 1.00 74.69 90 HIS A CA 1
ATOM 728 C C . HIS A 1 90 ? -9.668 -8.384 1.050 1.00 74.69 90 HIS A C 1
ATOM 730 O O . HIS A 1 90 ? -10.168 -8.847 2.079 1.00 74.69 90 HIS A O 1
ATOM 736 N N . MET A 1 91 ? -10.400 -8.084 -0.027 1.00 74.94 91 MET A N 1
ATOM 737 C CA . MET A 1 91 ? -11.844 -8.320 -0.098 1.00 74.94 91 MET A CA 1
ATOM 738 C C . MET A 1 91 ? -12.188 -9.813 -0.034 1.00 74.94 91 MET A C 1
ATOM 740 O O . MET A 1 91 ? -13.083 -10.205 0.716 1.00 74.94 91 MET A O 1
ATOM 744 N N . ASP A 1 92 ? -11.450 -10.653 -0.764 1.00 73.31 92 ASP A N 1
ATOM 745 C CA . ASP A 1 92 ? -11.667 -12.103 -0.825 1.00 73.31 92 ASP A CA 1
ATOM 746 C C . ASP A 1 92 ? -11.543 -12.769 0.556 1.00 73.31 92 ASP A C 1
ATOM 748 O O . ASP A 1 92 ? -12.264 -13.725 0.861 1.00 73.31 92 ASP A O 1
ATOM 752 N N . VAL A 1 93 ? -10.665 -12.245 1.419 1.00 74.06 93 VAL A N 1
ATOM 753 C CA . VAL A 1 93 ? -10.489 -12.727 2.800 1.00 74.06 93 VAL A CA 1
ATOM 754 C C . VAL A 1 93 ? -11.354 -11.994 3.827 1.00 74.06 93 VAL A C 1
ATOM 756 O O . VAL A 1 93 ? -11.263 -12.308 5.013 1.00 74.06 93 VAL A O 1
ATOM 759 N N . LYS A 1 94 ? -12.208 -11.054 3.396 1.00 71.44 94 LYS A N 1
ATOM 760 C CA . LYS A 1 94 ? -13.046 -10.206 4.263 1.00 71.44 94 LYS A CA 1
ATOM 761 C C . LYS A 1 94 ? -12.231 -9.448 5.316 1.00 71.44 94 LYS A C 1
ATOM 763 O O . LYS A 1 94 ? -12.605 -9.412 6.487 1.00 71.44 94 LYS A O 1
ATOM 768 N N . GLY A 1 95 ? -11.093 -8.888 4.911 1.00 70.25 95 GLY A N 1
ATOM 769 C CA . GLY A 1 95 ? -10.293 -8.056 5.802 1.00 70.25 95 GLY A CA 1
ATOM 770 C C . GLY A 1 95 ? -11.044 -6.787 6.230 1.00 70.25 95 GLY A C 1
ATOM 771 O O . GLY A 1 95 ? -11.875 -6.266 5.493 1.00 70.25 95 GLY A O 1
ATOM 772 N N . GLU A 1 96 ? -10.750 -6.291 7.434 1.00 77.00 96 GLU A N 1
ATOM 773 C CA . GLU A 1 96 ? -11.378 -5.075 7.985 1.00 77.00 96 GLU A CA 1
ATOM 774 C C . GLU A 1 96 ? -10.573 -3.796 7.698 1.00 77.00 96 GLU A C 1
ATOM 776 O O . GLU A 1 96 ? -11.134 -2.705 7.600 1.00 77.00 96 GLU A O 1
ATOM 781 N N . LEU A 1 97 ? -9.247 -3.923 7.596 1.00 82.56 97 LEU A N 1
ATOM 782 C CA . LEU A 1 97 ? -8.317 -2.829 7.331 1.00 82.56 97 LEU A CA 1
ATOM 783 C C . LEU A 1 97 ? -7.188 -3.310 6.418 1.00 82.56 97 LEU A C 1
ATOM 785 O O . LEU A 1 97 ? -6.530 -4.309 6.710 1.00 82.56 97 LEU A O 1
ATOM 789 N N . LEU A 1 98 ? -6.951 -2.594 5.323 1.00 83.25 98 LEU A N 1
ATOM 790 C CA . LEU A 1 98 ? -5.830 -2.830 4.424 1.00 83.25 98 LEU A CA 1
ATOM 791 C C . LEU A 1 98 ? -4.628 -1.976 4.850 1.00 83.25 98 LEU A C 1
ATOM 793 O O . LEU A 1 98 ? -4.698 -0.749 4.854 1.00 83.25 98 LEU A O 1
ATOM 797 N N . LEU A 1 99 ? -3.511 -2.630 5.171 1.00 88.56 99 LEU A N 1
ATOM 798 C CA . LEU A 1 99 ? -2.208 -1.995 5.378 1.00 88.56 99 LEU A CA 1
ATOM 799 C C . LEU A 1 99 ? -1.270 -2.405 4.227 1.00 88.56 99 LEU A C 1
ATOM 801 O O . LEU A 1 99 ? -0.751 -3.527 4.251 1.00 88.56 99 LEU A O 1
ATOM 805 N N . PRO A 1 100 ? -1.057 -1.545 3.214 1.00 86.12 100 PRO A N 1
ATOM 806 C CA . PRO A 1 100 ? -0.154 -1.83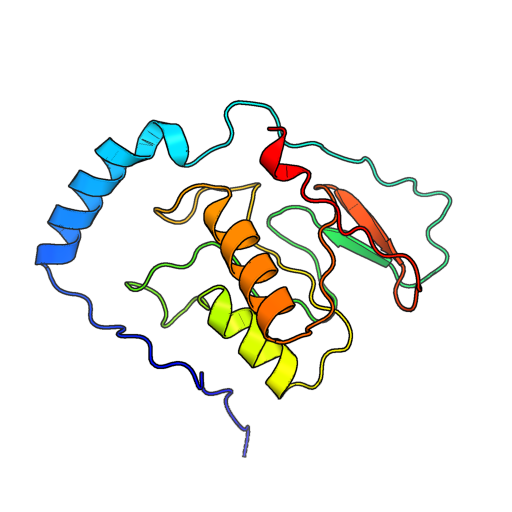6 2.110 1.00 86.12 100 PRO A CA 1
ATOM 807 C C . PRO A 1 100 ? 1.303 -1.819 2.588 1.00 86.12 100 PRO A C 1
ATOM 809 O O . PRO A 1 100 ? 1.770 -0.850 3.187 1.00 86.12 100 PRO A O 1
ATOM 812 N N . ILE A 1 101 ? 2.039 -2.889 2.288 1.00 84.81 101 ILE A N 1
ATOM 813 C CA . ILE A 1 101 ? 3.470 -3.028 2.604 1.00 84.81 101 ILE A CA 1
ATOM 814 C C . ILE A 1 101 ? 4.320 -3.151 1.329 1.00 84.81 101 ILE A C 1
ATOM 816 O O . ILE A 1 101 ? 3.784 -3.179 0.224 1.00 84.81 101 ILE A O 1
ATOM 820 N N . HIS A 1 102 ? 5.647 -3.239 1.484 1.00 83.00 102 HIS A N 1
ATOM 821 C CA . HIS A 1 102 ? 6.628 -3.419 0.399 1.00 83.00 102 HIS A CA 1
ATOM 822 C C . HIS A 1 102 ? 6.767 -2.244 -0.586 1.00 83.00 102 HIS A C 1
ATOM 824 O O . HIS A 1 102 ? 7.266 -2.423 -1.693 1.00 83.00 102 HIS A O 1
ATOM 830 N N . TRP A 1 103 ? 6.416 -1.024 -0.182 1.00 87.00 103 TRP A N 1
ATOM 831 C CA . TRP A 1 103 ? 6.644 0.196 -0.966 1.00 87.00 103 TRP A CA 1
ATOM 832 C C . TRP A 1 103 ? 7.521 1.202 -0.195 1.00 87.00 103 TRP A C 1
ATOM 834 O O . TRP A 1 103 ? 7.862 0.978 0.968 1.00 87.00 103 TRP A O 1
ATOM 844 N N . GLY A 1 104 ? 7.952 2.293 -0.835 1.00 82.75 104 GLY A N 1
ATOM 845 C CA . GLY A 1 104 ? 8.677 3.386 -0.172 1.00 82.75 104 GLY A CA 1
ATOM 846 C C . GLY A 1 104 ? 10.163 3.132 0.104 1.00 82.75 104 GLY A C 1
ATOM 847 O O . GLY A 1 104 ? 11.010 3.858 -0.404 1.00 82.75 104 GLY A O 1
ATOM 848 N N . ALA A 1 105 ? 10.493 2.118 0.905 1.00 74.31 105 ALA A N 1
ATOM 849 C CA . ALA A 1 105 ? 11.820 1.984 1.517 1.00 74.31 105 ALA A CA 1
ATOM 850 C C . ALA A 1 105 ? 12.917 1.412 0.597 1.00 74.31 105 ALA A C 1
ATOM 852 O O . ALA A 1 105 ? 14.075 1.818 0.695 1.00 74.31 105 ALA A O 1
ATOM 853 N N . PHE A 1 106 ? 12.578 0.466 -0.285 1.00 74.94 106 PHE A N 1
ATOM 854 C CA . PHE A 1 106 ? 13.550 -0.244 -1.125 1.00 74.94 106 PHE A CA 1
ATOM 855 C C . PHE A 1 106 ? 13.090 -0.302 -2.583 1.00 74.94 106 PHE A C 1
ATOM 857 O O . PHE A 1 106 ? 11.931 -0.594 -2.870 1.00 74.94 106 PHE A O 1
ATOM 864 N N . THR A 1 107 ? 14.021 -0.070 -3.511 1.00 74.38 107 THR A N 1
ATOM 865 C CA . THR A 1 107 ? 13.786 -0.223 -4.952 1.00 74.38 107 THR A CA 1
ATOM 866 C C . THR A 1 107 ? 14.088 -1.659 -5.373 1.00 74.38 107 THR A C 1
ATOM 868 O O . THR A 1 107 ? 15.252 -2.005 -5.570 1.00 74.38 107 THR A O 1
ATOM 871 N N . LEU A 1 108 ? 13.055 -2.483 -5.534 1.00 72.81 108 LEU A N 1
ATOM 872 C CA . LEU A 1 108 ? 13.193 -3.866 -6.020 1.00 72.81 108 LEU A CA 1
ATOM 873 C C . LEU A 1 108 ? 12.388 -4.134 -7.304 1.00 72.81 108 LEU A C 1
ATOM 875 O O . LEU A 1 108 ? 12.374 -5.250 -7.807 1.00 72.81 108 LEU A O 1
ATOM 879 N N . ALA A 1 109 ? 11.771 -3.090 -7.863 1.00 79.19 109 ALA A N 1
ATOM 880 C CA . ALA A 1 109 ? 10.995 -3.123 -9.095 1.00 79.19 109 ALA A CA 1
ATOM 881 C C . ALA A 1 109 ? 11.185 -1.836 -9.908 1.00 79.19 109 ALA A C 1
ATOM 883 O O . ALA A 1 109 ? 11.614 -0.811 -9.372 1.00 79.19 109 ALA A O 1
ATOM 884 N N . LEU A 1 110 ? 10.865 -1.892 -11.204 1.00 81.31 110 LEU A N 1
ATOM 885 C CA . LEU A 1 110 ? 10.996 -0.768 -12.137 1.00 81.31 110 LEU A CA 1
ATOM 886 C C . LEU A 1 110 ? 9.676 0.002 -12.272 1.00 81.31 110 LEU A C 1
ATOM 888 O O . LEU A 1 110 ? 9.067 0.049 -13.335 1.00 81.31 110 LEU A O 1
ATOM 892 N N . HIS A 1 111 ? 9.255 0.624 -11.176 1.00 84.88 111 HIS A N 1
ATOM 893 C CA . HIS A 1 111 ? 8.169 1.603 -11.129 1.00 84.88 111 HIS A CA 1
ATOM 894 C C . HIS A 1 111 ? 8.615 2.820 -10.295 1.00 84.88 111 HIS A C 1
ATOM 896 O O . HIS A 1 111 ? 9.605 2.740 -9.562 1.00 84.88 111 HIS A O 1
ATOM 902 N N . GLU A 1 112 ? 7.917 3.956 -10.399 1.00 88.88 112 GLU A N 1
ATOM 903 C CA . GLU A 1 112 ? 8.140 5.080 -9.473 1.00 88.88 112 GLU A CA 1
ATOM 904 C C . GLU A 1 112 ? 7.981 4.584 -8.032 1.00 88.88 112 GLU A C 1
ATOM 906 O O . GLU A 1 112 ? 7.110 3.755 -7.755 1.00 88.88 112 GLU A O 1
ATOM 911 N N . TRP A 1 113 ? 8.779 5.090 -7.095 1.00 89.12 113 TRP A N 1
ATOM 912 C CA . TRP A 1 113 ? 8.723 4.622 -5.703 1.00 89.12 113 TRP A CA 1
ATOM 913 C C . TRP A 1 113 ? 7.336 4.806 -5.047 1.00 89.12 113 TRP A C 1
ATOM 915 O O . TRP A 1 113 ? 6.969 4.026 -4.165 1.00 89.12 113 TRP A O 1
ATOM 925 N N . SER A 1 114 ? 6.574 5.816 -5.490 1.00 91.25 114 SER A N 1
ATOM 926 C CA . SER A 1 114 ? 5.232 6.162 -5.006 1.00 91.25 114 SER A CA 1
ATOM 927 C C . SER A 1 114 ? 4.083 5.600 -5.858 1.00 91.25 114 SER A C 1
ATOM 929 O O . SER A 1 114 ? 2.944 5.617 -5.396 1.00 91.25 114 SER A O 1
ATOM 931 N N . ASP A 1 115 ? 4.344 5.042 -7.050 1.00 92.06 115 ASP A N 1
ATOM 932 C CA . ASP A 1 115 ? 3.299 4.429 -7.900 1.00 92.06 115 ASP A CA 1
ATOM 933 C C . ASP A 1 115 ? 2.461 3.366 -7.155 1.00 92.06 115 ASP A C 1
ATOM 935 O O . ASP A 1 115 ? 1.231 3.413 -7.250 1.00 92.06 115 ASP A O 1
ATOM 939 N N . PRO A 1 116 ? 3.060 2.471 -6.338 1.00 92.06 116 PRO A N 1
ATOM 940 C CA . PRO A 1 116 ? 2.298 1.452 -5.622 1.00 92.06 116 PRO A CA 1
ATOM 941 C C . PRO A 1 116 ? 1.247 2.024 -4.673 1.00 92.06 116 PRO A C 1
ATOM 943 O O . PRO A 1 116 ? 0.091 1.594 -4.687 1.00 92.06 116 PRO A O 1
ATOM 946 N N . ILE A 1 117 ? 1.639 3.011 -3.857 1.00 93.25 117 ILE A N 1
ATOM 947 C CA . ILE A 1 117 ? 0.741 3.595 -2.861 1.00 93.25 117 ILE A CA 1
ATOM 948 C C . ILE A 1 117 ? -0.335 4.461 -3.522 1.00 93.25 117 ILE A C 1
ATOM 950 O O . ILE A 1 117 ? -1.482 4.474 -3.076 1.00 93.25 117 ILE A O 1
ATOM 954 N N . GLU A 1 118 ? -0.010 5.129 -4.630 1.00 95.00 118 GLU A N 1
ATOM 955 C CA . GLU A 1 118 ? -0.986 5.888 -5.413 1.00 95.00 118 GLU A CA 1
ATOM 956 C C . GLU A 1 118 ? -2.058 4.968 -6.005 1.00 95.00 118 GLU A C 1
ATOM 958 O O . GLU A 1 118 ? -3.256 5.244 -5.900 1.00 95.00 118 GLU A O 1
ATOM 963 N N . ARG A 1 119 ? -1.647 3.836 -6.582 1.00 94.56 119 ARG A N 1
ATOM 964 C CA . ARG A 1 119 ? -2.573 2.883 -7.202 1.00 94.56 119 ARG A CA 1
ATOM 965 C C . ARG A 1 119 ? -3.446 2.173 -6.181 1.00 94.56 119 ARG A C 1
ATOM 967 O O . ARG A 1 119 ? -4.664 2.161 -6.350 1.00 94.56 119 ARG A O 1
ATOM 974 N N . VAL A 1 120 ? -2.867 1.650 -5.098 1.00 93.44 120 VAL A N 1
ATOM 975 C CA . VAL A 1 120 ? -3.654 0.946 -4.073 1.00 93.44 120 VAL A CA 1
ATOM 976 C C . VAL A 1 120 ? -4.631 1.877 -3.364 1.00 93.44 120 VAL A C 1
ATOM 978 O O . VAL A 1 120 ? -5.763 1.482 -3.118 1.00 93.44 120 VAL A O 1
ATOM 981 N N . THR A 1 121 ? -4.254 3.124 -3.063 1.00 94.31 121 THR A N 1
ATOM 982 C CA . THR A 1 121 ? -5.160 4.061 -2.375 1.00 94.31 121 THR A CA 1
ATOM 983 C C . THR A 1 121 ? -6.290 4.517 -3.287 1.00 94.31 121 THR A C 1
ATOM 985 O O . THR A 1 121 ? -7.435 4.631 -2.842 1.00 94.31 121 THR A O 1
ATOM 988 N N . LYS A 1 122 ? -6.007 4.711 -4.580 1.00 95.38 122 LYS A N 1
ATOM 989 C CA . LYS A 1 122 ? -7.030 4.971 -5.596 1.00 95.38 122 LYS A CA 1
ATOM 990 C C . LYS A 1 122 ? -8.003 3.799 -5.727 1.00 95.38 122 LYS A C 1
ATOM 992 O O . LYS A 1 122 ? -9.211 4.025 -5.773 1.00 95.38 122 LYS A O 1
ATOM 997 N N . GLU A 1 123 ? -7.492 2.574 -5.772 1.00 93.56 123 GLU A N 1
ATOM 998 C CA . GLU A 1 123 ? -8.309 1.373 -5.928 1.00 93.56 123 GLU A CA 1
ATOM 999 C C . GLU A 1 123 ? -9.113 1.048 -4.664 1.00 93.56 123 GLU A C 1
ATOM 1001 O O . GLU A 1 123 ? -10.310 0.778 -4.746 1.00 93.56 123 GLU A O 1
ATOM 1006 N N . ALA A 1 124 ? -8.505 1.184 -3.484 1.00 91.12 124 ALA A N 1
ATOM 1007 C CA . ALA A 1 124 ? -9.192 1.052 -2.205 1.00 91.12 124 ALA A CA 1
ATOM 1008 C C . ALA A 1 124 ? -10.343 2.060 -2.091 1.00 91.12 124 ALA A C 1
ATOM 1010 O O . ALA A 1 124 ? -11.449 1.690 -1.709 1.00 91.12 124 ALA A O 1
ATOM 1011 N N . LYS A 1 125 ? -10.132 3.313 -2.522 1.00 94.19 125 LYS A N 1
ATOM 1012 C CA . LYS A 1 125 ? -11.205 4.313 -2.604 1.00 94.19 125 LYS A CA 1
ATOM 1013 C C . LYS A 1 125 ? -12.312 3.895 -3.576 1.00 94.19 125 LYS A C 1
ATOM 1015 O O . LYS A 1 125 ? -13.482 4.101 -3.274 1.00 94.19 125 LYS A O 1
ATOM 1020 N N . ARG A 1 126 ? -11.959 3.338 -4.740 1.00 95.00 126 ARG A N 1
ATOM 1021 C CA . ARG A 1 126 ? -12.923 2.878 -5.756 1.00 95.00 126 ARG A CA 1
ATOM 1022 C C . ARG A 1 126 ? -13.801 1.733 -5.244 1.00 95.00 126 ARG A C 1
ATOM 1024 O O . ARG A 1 126 ? -14.968 1.667 -5.613 1.00 95.00 126 ARG A O 1
ATOM 1031 N N . LEU A 1 127 ? -13.227 0.838 -4.444 1.00 91.50 127 LEU A N 1
ATOM 1032 C CA . LEU A 1 127 ? -13.873 -0.368 -3.922 1.00 91.50 127 LEU A CA 1
ATOM 1033 C C . LEU A 1 127 ? -14.381 -0.222 -2.480 1.00 91.50 127 LEU A C 1
ATOM 1035 O O . LEU A 1 127 ? -14.781 -1.213 -1.878 1.00 91.50 127 LEU A O 1
ATOM 1039 N N . GLU A 1 128 ? -14.356 0.995 -1.929 1.00 92.19 128 GLU A N 1
ATOM 1040 C CA . GLU A 1 128 ? -14.783 1.296 -0.554 1.00 92.19 128 GLU A CA 1
ATOM 1041 C C . GLU A 1 128 ? -14.056 0.454 0.517 1.00 92.19 128 GLU A C 1
ATOM 1043 O O . GLU A 1 128 ? -14.586 0.161 1.588 1.00 92.19 128 GLU A O 1
ATOM 1048 N N . VAL A 1 129 ? -12.801 0.087 0.244 1.00 87.06 129 VAL A N 1
ATOM 1049 C CA . VAL A 1 129 ? -11.935 -0.650 1.167 1.00 87.06 129 VAL A CA 1
ATOM 1050 C C . VAL A 1 129 ? -11.265 0.322 2.134 1.00 87.06 129 VAL A C 1
ATOM 1052 O O . VAL A 1 129 ? -10.592 1.273 1.728 1.00 87.06 129 VAL A O 1
ATOM 1055 N N . LYS A 1 130 ? -11.404 0.058 3.439 1.00 88.88 130 LYS A N 1
ATOM 1056 C CA . LYS A 1 130 ? -10.727 0.831 4.484 1.00 88.88 130 LYS A CA 1
ATOM 1057 C C . LYS A 1 130 ? -9.221 0.570 4.418 1.00 88.88 130 LYS A C 1
ATOM 1059 O O . LYS A 1 130 ? -8.776 -0.564 4.573 1.00 88.88 130 LYS A O 1
ATOM 1064 N N . ILE A 1 131 ? -8.439 1.626 4.224 1.00 90.12 131 ILE A N 1
ATOM 1065 C CA . ILE A 1 131 ? -6.979 1.575 4.082 1.00 90.12 131 ILE A CA 1
ATOM 1066 C C . ILE A 1 131 ? -6.305 2.480 5.116 1.00 90.12 131 ILE A C 1
ATOM 1068 O O . ILE A 1 131 ? -6.824 3.547 5.442 1.00 90.12 131 ILE A O 1
ATOM 1072 N N . THR A 1 132 ? -5.149 2.058 5.624 1.00 91.50 132 THR A N 1
ATOM 1073 C CA . THR A 1 132 ? -4.275 2.876 6.474 1.00 91.50 132 THR A CA 1
ATOM 1074 C C . THR A 1 132 ? -2.920 3.072 5.803 1.00 91.50 132 THR A C 1
ATOM 1076 O O . THR A 1 132 ? -2.420 2.178 5.122 1.00 91.50 132 THR A O 1
ATOM 1079 N N . THR A 1 133 ? -2.332 4.252 5.971 1.00 92.12 133 THR A N 1
ATOM 1080 C CA . THR A 1 133 ? -1.073 4.660 5.341 1.00 92.12 133 THR A CA 1
ATOM 1081 C C . THR A 1 133 ? -0.109 5.279 6.358 1.00 92.12 133 THR A C 1
ATOM 1083 O O . THR A 1 133 ? 0.258 6.449 6.218 1.00 92.12 133 THR A O 1
ATOM 1086 N N . PRO A 1 134 ? 0.314 4.521 7.389 1.00 90.38 134 PRO A N 1
ATOM 1087 C CA . PRO A 1 134 ? 1.268 5.018 8.373 1.00 90.38 134 PRO A CA 1
ATOM 1088 C C . PRO A 1 134 ? 2.583 5.438 7.706 1.00 90.38 134 PRO A C 1
ATOM 1090 O O . PRO A 1 134 ? 2.979 4.890 6.670 1.00 90.38 134 PRO A O 1
ATOM 1093 N N . GLN A 1 135 ? 3.270 6.413 8.294 1.00 89.12 135 GLN A N 1
ATOM 1094 C CA . GLN A 1 135 ? 4.657 6.713 7.950 1.00 89.12 135 GLN A CA 1
ATOM 1095 C C . GLN A 1 135 ? 5.559 5.523 8.305 1.00 89.12 135 GLN A C 1
ATOM 1097 O O . GLN A 1 135 ? 5.192 4.634 9.078 1.00 89.12 135 GLN A O 1
ATOM 1102 N N . ILE A 1 136 ? 6.767 5.479 7.741 1.00 83.62 136 ILE A N 1
ATOM 1103 C CA . ILE A 1 136 ? 7.705 4.396 8.057 1.00 83.62 136 ILE A CA 1
ATOM 1104 C C . ILE A 1 136 ? 8.059 4.476 9.546 1.00 83.62 136 ILE A C 1
ATOM 1106 O O . ILE A 1 136 ? 8.457 5.524 10.039 1.00 83.62 136 ILE A O 1
ATOM 1110 N N . GLY A 1 137 ? 7.908 3.369 10.270 1.00 77.75 137 GLY A N 1
ATOM 1111 C CA . GLY A 1 137 ? 8.117 3.306 11.718 1.00 77.75 137 GLY A CA 1
ATOM 1112 C C . GLY A 1 137 ? 6.938 3.798 12.569 1.00 77.75 137 GLY A C 1
ATOM 1113 O O . GLY A 1 137 ? 6.973 3.626 13.785 1.00 77.75 137 GLY A O 1
ATOM 1114 N N . GLU A 1 138 ? 5.874 4.340 11.966 1.00 81.19 138 GLU A N 1
ATOM 1115 C CA . GLU A 1 138 ? 4.645 4.675 12.689 1.00 81.19 138 GLU A CA 1
ATOM 1116 C C . GLU A 1 138 ? 3.869 3.387 13.005 1.00 81.19 138 GLU A C 1
ATOM 1118 O O . GLU A 1 138 ? 3.667 2.517 12.148 1.00 81.19 138 GLU A O 1
ATOM 1123 N N . SER A 1 139 ? 3.473 3.243 14.268 1.00 78.94 139 SER A N 1
ATOM 1124 C CA . SER A 1 139 ? 2.708 2.096 14.755 1.00 78.94 139 SER A CA 1
ATOM 1125 C C . SER A 1 139 ? 1.213 2.361 14.633 1.00 78.94 139 SER A C 1
ATOM 1127 O O . SER A 1 139 ? 0.741 3.445 14.966 1.00 78.94 139 SER A O 1
ATOM 1129 N N . ILE A 1 140 ? 0.455 1.343 14.228 1.00 81.38 140 ILE A N 1
ATOM 1130 C CA . ILE A 1 140 ? -1.008 1.356 14.309 1.00 81.38 140 ILE A CA 1
ATOM 1131 C C . ILE A 1 140 ? -1.480 0.462 15.454 1.00 81.38 140 ILE A C 1
ATOM 1133 O O . ILE A 1 140 ? -0.945 -0.630 15.658 1.00 81.38 140 ILE A O 1
ATOM 1137 N N . THR A 1 141 ? -2.504 0.907 16.176 1.00 81.06 141 THR A N 1
ATOM 1138 C CA . THR A 1 141 ? -3.170 0.108 17.211 1.00 81.06 141 THR A CA 1
ATOM 1139 C C . THR A 1 141 ? -4.322 -0.666 16.589 1.00 81.06 141 THR A C 1
ATOM 1141 O O . THR A 1 141 ? -5.212 -0.074 15.975 1.00 81.06 141 THR A O 1
ATOM 1144 N N . LEU A 1 142 ? -4.333 -1.989 16.743 1.00 73.50 142 LEU A N 1
ATOM 1145 C CA . LEU A 1 142 ? -5.416 -2.814 16.214 1.00 73.50 142 LEU A CA 1
ATOM 1146 C C . LEU A 1 142 ? -6.729 -2.514 16.939 1.00 73.50 142 LEU A C 1
ATOM 1148 O O . LEU A 1 142 ? -6.748 -2.221 18.133 1.00 73.50 142 LEU A O 1
ATOM 1152 N N . LYS A 1 143 ? -7.840 -2.582 16.196 1.00 75.06 143 LYS A N 1
ATOM 1153 C CA . LYS A 1 143 ? -9.192 -2.208 16.657 1.00 75.06 143 LYS A CA 1
ATOM 1154 C C . LYS A 1 143 ? -9.340 -0.733 17.057 1.00 75.06 143 LYS A C 1
ATOM 1156 O O . LYS A 1 143 ? -10.373 -0.362 17.609 1.00 75.06 143 LYS A O 1
ATOM 1161 N N . SER A 1 144 ? -8.362 0.117 16.736 1.00 78.81 144 SER A N 1
ATOM 1162 C CA . SER A 1 144 ? -8.544 1.568 16.793 1.00 78.81 144 SER A CA 1
ATOM 1163 C C . SER A 1 144 ? -9.636 2.007 15.812 1.00 78.81 144 SER A C 1
ATOM 1165 O O . SER A 1 144 ? -9.891 1.361 14.789 1.00 78.81 144 SER A O 1
ATOM 1167 N N . THR A 1 145 ? -10.290 3.127 16.105 1.00 78.81 145 THR A N 1
ATOM 1168 C CA . THR A 1 145 ? -11.152 3.823 15.141 1.00 78.81 145 THR A CA 1
ATOM 1169 C C . THR A 1 145 ? -10.390 4.864 14.330 1.00 78.81 145 THR A C 1
ATOM 1171 O O . THR A 1 145 ? -10.838 5.212 13.239 1.00 78.81 145 THR A O 1
ATOM 1174 N N . ASP A 1 146 ? -9.246 5.315 14.841 1.00 85.12 146 ASP A N 1
ATOM 1175 C CA . ASP A 1 146 ? -8.402 6.348 14.253 1.00 85.12 146 ASP A CA 1
ATOM 1176 C C . ASP A 1 146 ? -7.122 5.702 13.715 1.00 85.12 146 ASP A C 1
ATOM 1178 O O . ASP A 1 146 ? -6.250 5.280 14.479 1.00 85.12 146 ASP A O 1
ATOM 1182 N N . TYR A 1 147 ? -7.073 5.520 12.396 1.00 88.75 147 TYR A N 1
ATOM 1183 C CA . TYR A 1 147 ? -5.919 4.966 11.695 1.00 88.75 147 TYR A CA 1
ATOM 1184 C C . TYR A 1 147 ? -5.286 6.061 10.836 1.00 88.75 147 TYR A C 1
ATOM 1186 O O . TYR A 1 147 ? -6.026 6.767 10.145 1.00 88.75 147 TYR A O 1
ATOM 1194 N N . PRO A 1 148 ? -3.945 6.159 10.778 1.00 90.12 148 PRO A N 1
ATOM 1195 C CA . PRO A 1 148 ? -3.269 7.073 9.867 1.00 90.12 148 PRO A CA 1
ATOM 1196 C C . PRO A 1 148 ? -3.725 6.830 8.427 1.00 90.12 148 PRO A C 1
ATOM 1198 O O . PRO A 1 148 ? -3.712 5.692 7.952 1.00 90.12 148 PRO A O 1
ATOM 1201 N N . SER A 1 149 ? -4.135 7.885 7.729 1.00 91.19 149 SER A N 1
ATOM 1202 C CA . SER A 1 149 ? -4.622 7.804 6.344 1.00 91.19 149 SER A CA 1
ATOM 1203 C C . SER A 1 149 ? -4.150 8.980 5.479 1.00 91.19 149 SER A C 1
ATOM 1205 O O . SER A 1 149 ? -4.774 9.308 4.467 1.00 91.19 149 SER A O 1
ATOM 1207 N N . SER A 1 150 ? -3.096 9.683 5.908 1.00 93.06 150 SER A N 1
ATOM 1208 C CA . SER A 1 150 ? -2.557 10.835 5.184 1.00 93.06 150 SER A CA 1
ATOM 1209 C C . SER A 1 150 ? -1.783 10.397 3.938 1.00 93.06 150 SER A C 1
ATOM 1211 O O . SER A 1 150 ? -1.159 9.335 3.910 1.00 93.06 150 SER A O 1
ATOM 1213 N N . ALA A 1 151 ? -1.794 11.245 2.906 1.00 94.12 151 ALA A N 1
ATOM 1214 C CA . ALA A 1 151 ? -1.038 11.038 1.671 1.00 94.12 151 ALA A CA 1
ATOM 1215 C C . ALA A 1 151 ? 0.389 11.609 1.755 1.00 94.12 151 ALA A C 1
ATOM 1217 O O . ALA A 1 151 ? 0.831 12.319 0.852 1.00 94.12 151 ALA A O 1
ATOM 1218 N N . TRP A 1 152 ? 1.096 11.329 2.854 1.00 93.25 152 TRP A N 1
ATOM 1219 C CA . TRP A 1 152 ? 2.387 11.947 3.197 1.00 93.25 152 TRP A CA 1
ATOM 1220 C C . TRP A 1 152 ? 3.457 11.794 2.106 1.00 93.25 152 TRP A C 1
ATOM 1222 O O . TRP A 1 152 ? 4.325 12.649 1.963 1.00 93.25 152 TRP A O 1
ATOM 1232 N N . TRP A 1 153 ? 3.385 10.740 1.288 1.00 93.00 153 TRP A N 1
ATOM 1233 C CA . TRP A 1 153 ? 4.331 10.491 0.196 1.00 93.00 153 TRP A CA 1
ATOM 1234 C C . TRP A 1 153 ? 4.272 11.544 -0.919 1.00 93.00 153 TRP A C 1
ATOM 1236 O O . TRP A 1 153 ? 5.216 11.648 -1.694 1.00 93.00 153 TRP A O 1
ATOM 1246 N N . ARG A 1 154 ? 3.191 12.331 -1.010 1.00 91.69 154 ARG A N 1
ATOM 1247 C CA . ARG A 1 154 ? 3.040 13.406 -2.006 1.00 91.69 154 ARG A CA 1
ATOM 1248 C C . ARG A 1 154 ? 3.811 14.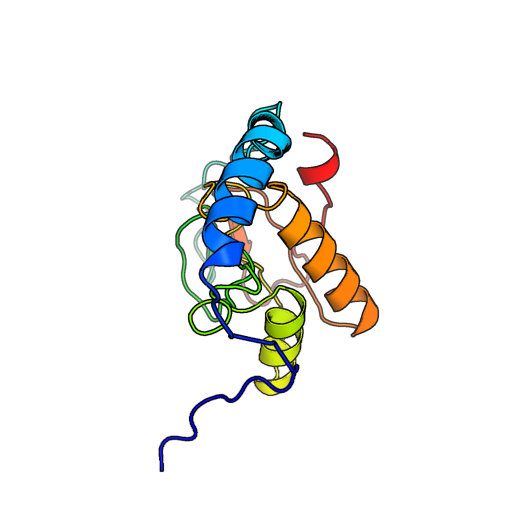677 -1.651 1.00 91.69 154 ARG A C 1
ATOM 1250 O O . ARG A 1 154 ? 3.958 15.551 -2.498 1.00 91.69 154 ARG A O 1
ATOM 1257 N N . GLU A 1 155 ? 4.280 14.793 -0.412 1.00 87.44 155 GLU A N 1
ATOM 1258 C CA . GLU A 1 155 ? 5.008 15.967 0.093 1.00 87.44 155 GLU A CA 1
ATOM 1259 C C . GLU A 1 155 ? 6.540 15.778 0.060 1.00 87.44 155 GLU A C 1
ATOM 1261 O O . GLU A 1 155 ? 7.310 16.706 0.350 1.00 87.44 155 GLU A O 1
ATOM 1266 N N . ILE A 1 156 ? 6.980 14.578 -0.329 1.00 83.38 156 ILE A N 1
ATOM 1267 C CA . ILE A 1 156 ? 8.373 14.120 -0.421 1.00 83.38 156 ILE A CA 1
ATOM 1268 C C . ILE A 1 156 ? 8.935 14.453 -1.803 1.00 83.38 156 ILE A C 1
ATOM 1270 O O . ILE A 1 156 ? 9.962 15.167 -1.850 1.00 83.38 156 ILE A O 1
#

Secondary structure (DSSP, 8-state):
-------SS-------HHHHHHHHHHHHHHTTTSS-SSPPPBPPP-GGG--S-EEE--SS---SS--B-SS--GGGTTTS--HHHHHHHHHHTT-S-B--BS-SS---SSS-TTHHHHHHHHHHHHTT--B--PPBT-EEETT-S------GGGG-

pLDDT: mean 75.57, std 14.5, range [32.12, 95.38]